Protein AF-A0A940EUQ0-F1 (afdb_monomer_lite)

Foldseek 3Di:
DVVVVVVVVVVVVVVVPPPPVPCPDPPDDDDPDDPVRVVVVVVVQVPDPPPPHDPVVNDDDDDDDPDDPVVVVLVVLLLVQQPCNPPFLVVDPPSDDDDPDDRVSVVVVVVVD

Radius of gyration: 43.92 Å; chains: 1; bounding box: 106×52×73 Å

Sequence (113 aa):
MKKNLLALAALGLVAAAAQAETYDGVHQFVSSKSAEAVRAEAVATASAPDQNVVAGSRGPLPFKATADSAKVRAEAVAAAYAPDQNVTPGSRYNSKVVSTFQNPALNAAVAAK

Structure (mmCIF, N/CA/C/O backbone):
data_AF-A0A940EUQ0-F1
#
_entry.id   AF-A0A940EUQ0-F1
#
loop_
_atom_site.group_PDB
_atom_site.id
_atom_site.type_symbol
_atom_site.label_atom_id
_atom_site.label_alt_id
_atom_site.label_comp_id
_atom_site.label_asym_id
_atom_site.label_entity_id
_atom_site.label_seq_id
_atom_site.pdbx_PDB_ins_code
_atom_site.Cartn_x
_atom_site.Cartn_y
_atom_site.Cartn_z
_atom_site.occupancy
_atom_site.B_iso_or_equiv
_atom_site.auth_seq_id
_atom_site.auth_comp_id
_atom_site.auth_asym_id
_atom_site.auth_atom_id
_atom_site.pdbx_PDB_model_num
ATOM 1 N N . MET A 1 1 ? 86.692 29.690 -36.557 1.00 59.47 1 MET A N 1
ATOM 2 C CA . MET A 1 1 ? 85.417 29.997 -37.253 1.00 59.47 1 MET A CA 1
ATOM 3 C C . MET A 1 1 ? 84.767 28.801 -37.960 1.00 59.47 1 MET A C 1
ATOM 5 O O . MET A 1 1 ? 83.565 28.651 -37.821 1.00 59.47 1 MET A O 1
ATOM 9 N N . LYS A 1 2 ? 85.500 27.909 -38.651 1.00 58.16 2 LYS A N 1
ATOM 10 C CA . LYS A 1 2 ? 84.903 26.785 -39.418 1.00 58.16 2 LYS A CA 1
ATOM 11 C C . LYS A 1 2 ? 84.172 25.707 -38.582 1.00 58.16 2 LYS A C 1
ATOM 13 O O . LYS A 1 2 ? 83.170 25.173 -39.037 1.00 58.16 2 LYS A O 1
ATOM 18 N N . LYS A 1 3 ? 84.620 25.425 -37.348 1.00 60.28 3 LYS A N 1
ATOM 19 C CA . LYS A 1 3 ? 83.979 24.438 -36.445 1.00 60.28 3 LYS A CA 1
ATOM 20 C C . LYS A 1 3 ? 82.586 24.874 -35.960 1.00 60.28 3 LYS A C 1
ATOM 22 O O . LYS A 1 3 ? 81.699 24.041 -35.830 1.00 60.28 3 LYS A O 1
ATOM 27 N N . ASN A 1 4 ? 82.380 26.179 -35.773 1.00 61.84 4 ASN A N 1
ATOM 28 C CA . ASN A 1 4 ? 81.107 26.736 -35.301 1.00 61.84 4 ASN A CA 1
ATOM 29 C C . ASN A 1 4 ? 80.042 26.721 -36.409 1.00 61.84 4 ASN A C 1
ATOM 31 O O . ASN A 1 4 ? 78.866 26.548 -36.124 1.00 61.84 4 ASN A O 1
ATOM 35 N N . LEU A 1 5 ? 80.468 26.839 -37.672 1.00 62.41 5 LEU A N 1
ATOM 36 C CA . LEU A 1 5 ? 79.608 26.708 -38.852 1.00 62.41 5 LEU A CA 1
ATOM 37 C C . LEU A 1 5 ? 79.114 25.270 -39.054 1.00 62.41 5 LEU A C 1
ATOM 39 O O . LEU A 1 5 ? 77.948 25.068 -39.366 1.00 62.41 5 LEU A O 1
ATOM 43 N N . LEU A 1 6 ? 79.977 24.277 -38.821 1.00 64.88 6 LEU A N 1
ATOM 44 C CA . LEU A 1 6 ? 79.595 22.861 -38.862 1.00 64.88 6 LEU A CA 1
ATOM 45 C C . LEU A 1 6 ? 78.637 22.487 -37.726 1.00 64.88 6 LEU A C 1
ATOM 47 O O . LEU A 1 6 ? 77.665 21.781 -37.967 1.00 64.88 6 LEU A O 1
ATOM 51 N N . ALA A 1 7 ? 78.872 22.996 -36.514 1.00 63.09 7 ALA A N 1
ATOM 52 C CA . ALA A 1 7 ? 77.959 22.793 -35.390 1.00 63.09 7 ALA A CA 1
ATOM 53 C C . ALA A 1 7 ? 76.585 23.438 -35.642 1.00 63.09 7 ALA A C 1
ATOM 55 O O . ALA A 1 7 ? 75.562 22.827 -35.354 1.00 63.09 7 ALA A O 1
ATOM 56 N N . LEU A 1 8 ? 76.557 24.635 -36.239 1.00 61.62 8 LEU A N 1
ATOM 57 C CA . LEU A 1 8 ? 75.320 25.329 -36.600 1.00 61.62 8 LEU A CA 1
ATOM 58 C C . LEU A 1 8 ? 74.568 24.621 -37.742 1.00 61.62 8 LEU A C 1
ATOM 60 O O . LEU A 1 8 ? 73.347 24.512 -37.694 1.00 61.62 8 LEU A O 1
ATOM 64 N N . ALA A 1 9 ? 75.290 24.083 -38.730 1.00 61.25 9 ALA A N 1
ATOM 65 C CA . ALA A 1 9 ? 74.711 23.289 -39.814 1.00 61.25 9 ALA A CA 1
ATOM 66 C C . ALA A 1 9 ? 74.158 21.939 -39.320 1.00 61.25 9 ALA A C 1
ATOM 68 O O . ALA A 1 9 ? 73.089 21.517 -39.756 1.00 61.25 9 ALA A O 1
ATOM 69 N N . ALA A 1 10 ? 74.841 21.287 -38.375 1.00 60.28 10 ALA A N 1
ATOM 70 C CA . ALA A 1 10 ? 74.364 20.057 -37.747 1.00 60.28 10 ALA A CA 1
ATOM 71 C C . ALA A 1 10 ? 73.128 20.298 -36.861 1.00 60.28 10 ALA A C 1
ATOM 73 O O . ALA A 1 10 ? 72.192 19.504 -36.903 1.00 60.28 10 ALA A O 1
ATOM 74 N N . LEU A 1 11 ? 73.076 21.413 -36.119 1.00 59.72 11 LEU A N 1
ATOM 75 C CA . LEU A 1 11 ? 71.883 21.801 -35.352 1.00 59.72 11 LEU A CA 1
ATOM 76 C C . LEU A 1 11 ? 70.693 22.135 -36.269 1.00 59.72 11 LEU A C 1
ATOM 78 O O . LEU A 1 11 ? 69.559 21.775 -35.961 1.00 59.72 11 LEU A O 1
ATOM 82 N N . GLY A 1 12 ? 70.951 22.782 -37.411 1.00 59.72 12 GLY A N 1
ATOM 83 C CA . GLY A 1 12 ? 69.927 23.113 -38.406 1.00 59.72 12 GLY A CA 1
ATOM 84 C C . GLY A 1 12 ? 69.304 21.887 -39.080 1.00 59.72 12 GLY A C 1
ATOM 85 O O . GLY A 1 12 ? 68.105 21.883 -39.341 1.00 59.72 12 GLY A O 1
ATOM 86 N N . LEU A 1 13 ? 70.082 20.820 -39.300 1.00 59.72 13 LEU A N 1
ATOM 87 C CA . LEU A 1 13 ? 69.581 19.561 -39.871 1.00 59.72 13 LEU A CA 1
ATOM 88 C C . LEU A 1 13 ? 68.668 18.785 -38.909 1.00 59.72 13 LEU A C 1
ATOM 90 O O . LEU A 1 13 ? 67.746 18.117 -39.366 1.00 59.72 13 LEU A O 1
ATOM 94 N N . VAL A 1 14 ? 68.871 18.903 -37.592 1.00 57.41 14 VAL A N 1
ATOM 95 C CA . VAL A 1 14 ? 67.999 18.269 -36.582 1.00 57.41 14 VAL A CA 1
ATOM 96 C C . VAL A 1 14 ? 66.703 19.066 -36.376 1.00 57.41 14 VAL A C 1
ATOM 98 O O . VAL A 1 14 ? 65.653 18.478 -36.137 1.00 57.41 14 VAL A O 1
ATOM 101 N N . ALA A 1 15 ? 66.739 20.391 -36.546 1.00 54.31 15 ALA A N 1
ATOM 102 C CA . ALA A 1 15 ? 65.555 21.252 -36.459 1.00 54.31 15 ALA A CA 1
ATOM 103 C C . ALA A 1 15 ? 64.626 21.169 -37.690 1.00 54.31 15 ALA A C 1
ATOM 105 O O . ALA A 1 15 ? 63.481 21.609 -37.623 1.00 54.31 15 ALA A O 1
ATOM 106 N N . ALA A 1 16 ? 65.093 20.590 -38.803 1.00 51.66 16 ALA A N 1
ATOM 107 C CA . ALA A 1 16 ? 64.294 20.363 -40.010 1.00 51.66 16 ALA A CA 1
ATOM 108 C C . ALA A 1 16 ? 63.378 19.127 -39.925 1.00 51.66 16 ALA A C 1
ATOM 110 O O . ALA A 1 16 ? 62.549 18.923 -40.810 1.00 51.66 16 ALA A O 1
ATOM 111 N N . ALA A 1 17 ? 63.449 18.345 -38.842 1.00 52.25 17 ALA A N 1
ATOM 112 C CA . ALA A 1 17 ? 62.372 17.439 -38.449 1.00 52.25 17 ALA A CA 1
ATOM 113 C C . ALA A 1 17 ? 61.243 18.252 -37.795 1.00 52.25 17 ALA A C 1
ATOM 115 O O . ALA A 1 17 ? 60.866 18.017 -36.647 1.00 52.25 17 ALA A O 1
ATOM 116 N N . ALA A 1 18 ? 60.735 19.247 -38.528 1.00 56.03 18 ALA A N 1
ATOM 117 C CA . ALA A 1 18 ? 59.460 19.868 -38.235 1.00 56.03 18 ALA A CA 1
ATOM 118 C C . ALA A 1 18 ? 58.447 18.726 -38.171 1.00 56.03 18 ALA A C 1
ATOM 120 O O . ALA A 1 18 ? 58.136 18.098 -39.183 1.00 56.03 18 ALA A O 1
ATOM 121 N N . GLN A 1 19 ? 58.031 18.390 -36.953 1.00 56.84 19 GLN A N 1
ATOM 122 C CA . GLN A 1 19 ? 56.959 17.449 -36.695 1.00 56.84 19 GLN A CA 1
ATOM 123 C C . GLN A 1 19 ? 55.719 18.058 -37.350 1.00 56.84 19 GLN A C 1
ATOM 125 O O . GLN A 1 19 ? 55.069 18.931 -36.783 1.00 56.84 19 GLN A O 1
ATOM 130 N N . ALA A 1 20 ? 55.440 17.671 -38.593 1.00 59.41 20 ALA A N 1
ATOM 131 C CA . ALA A 1 20 ? 54.113 17.829 -39.139 1.00 59.41 20 ALA A CA 1
ATOM 132 C C . ALA A 1 20 ? 53.239 16.932 -38.267 1.00 59.41 20 ALA A C 1
ATOM 134 O O . ALA A 1 20 ? 53.285 15.708 -38.402 1.00 59.41 20 ALA A O 1
ATOM 135 N N . GLU A 1 21 ? 52.524 17.524 -37.309 1.00 64.50 21 GLU A N 1
ATOM 136 C CA . GLU A 1 21 ? 51.436 16.826 -36.643 1.00 64.50 21 GLU A CA 1
ATOM 137 C C . GLU A 1 21 ? 50.541 16.308 -37.766 1.00 64.50 21 GLU A C 1
ATOM 139 O O . GLU A 1 21 ? 49.952 17.082 -38.524 1.00 64.50 21 GLU A O 1
ATOM 144 N N . THR A 1 22 ? 50.566 14.992 -37.974 1.00 71.56 22 THR A N 1
ATOM 145 C CA . THR A 1 22 ? 49.753 14.372 -39.009 1.00 71.56 22 THR A CA 1
ATOM 146 C C . THR A 1 22 ? 48.321 14.577 -38.563 1.00 71.56 22 THR A C 1
ATOM 148 O O . THR A 1 22 ? 47.878 13.990 -37.579 1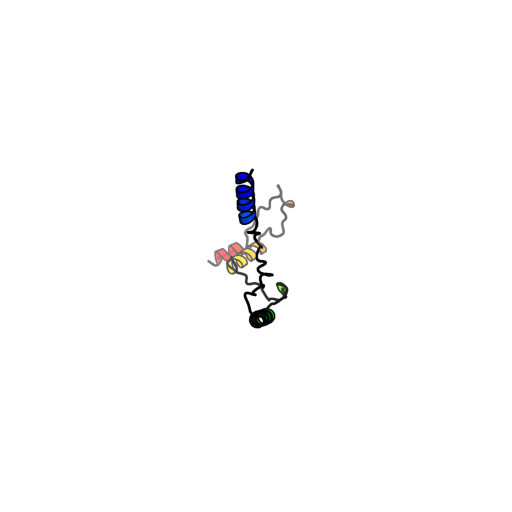.00 71.56 22 THR A O 1
ATOM 151 N N . TYR A 1 23 ? 47.620 15.485 -39.235 1.00 74.44 23 TYR A N 1
ATOM 152 C CA . TYR A 1 23 ? 46.204 15.675 -39.008 1.00 74.44 23 TYR A CA 1
ATOM 153 C C . TYR A 1 23 ? 45.495 14.408 -39.490 1.00 74.44 23 TYR A C 1
ATOM 155 O O . TYR A 1 23 ? 45.288 14.231 -40.688 1.00 74.44 23 TYR A O 1
ATOM 163 N N . ASP A 1 24 ? 45.129 13.536 -38.550 1.00 75.56 24 ASP A N 1
ATOM 164 C CA . ASP A 1 24 ? 44.441 12.252 -38.784 1.00 75.56 24 ASP A CA 1
ATOM 165 C C . ASP A 1 24 ? 42.993 12.419 -39.297 1.00 75.56 24 ASP A C 1
ATOM 167 O O . ASP A 1 24 ? 42.208 11.472 -39.374 1.00 75.56 24 ASP A O 1
ATOM 171 N N . GLY A 1 25 ? 42.615 13.647 -39.660 1.00 80.38 25 GLY A N 1
ATOM 172 C CA . GLY A 1 25 ? 41.247 14.004 -39.977 1.00 80.38 25 GLY A CA 1
ATOM 173 C C . GLY A 1 25 ? 40.371 14.104 -38.731 1.00 80.38 25 GLY A C 1
ATOM 174 O O . GLY A 1 25 ? 40.799 13.958 -37.588 1.00 80.38 25 GLY A O 1
ATOM 175 N N . VAL A 1 26 ? 39.089 14.368 -38.965 1.00 81.38 26 VAL A N 1
ATOM 176 C CA . VAL A 1 26 ? 38.064 14.212 -37.934 1.00 81.38 26 VAL A CA 1
ATOM 177 C C . VAL A 1 26 ? 37.785 12.720 -37.787 1.00 81.38 26 VAL A C 1
ATOM 179 O O . VAL A 1 26 ? 37.395 12.073 -38.763 1.00 81.38 26 VAL A O 1
ATOM 182 N N . HIS A 1 27 ? 37.953 12.177 -36.578 1.00 76.88 27 HIS A N 1
ATOM 183 C CA . HIS A 1 27 ? 37.536 10.811 -36.272 1.00 76.88 27 HIS A CA 1
ATOM 184 C C . HIS A 1 27 ? 36.063 10.629 -36.654 1.00 76.88 27 HIS A C 1
ATOM 186 O O . HIS A 1 27 ? 35.179 11.307 -36.127 1.00 76.88 27 HIS A O 1
ATOM 192 N N . GLN A 1 28 ? 35.806 9.729 -37.603 1.00 77.25 28 GLN A N 1
ATOM 193 C CA . GLN A 1 28 ? 34.449 9.424 -38.035 1.00 77.25 28 GLN A CA 1
ATOM 194 C C . GLN A 1 28 ? 33.691 8.803 -36.865 1.00 77.25 28 GLN A C 1
ATOM 196 O O . GLN A 1 28 ? 34.147 7.831 -36.259 1.00 77.25 28 GLN A O 1
ATOM 201 N N . PHE A 1 29 ? 32.527 9.364 -36.542 1.00 73.94 29 PHE A N 1
ATOM 202 C CA . PHE A 1 29 ? 31.653 8.779 -35.539 1.00 73.94 29 PHE A CA 1
ATOM 203 C C . PHE A 1 29 ? 31.086 7.470 -36.093 1.00 73.94 29 PHE A C 1
ATOM 205 O O . PHE A 1 29 ? 30.194 7.471 -36.941 1.00 73.94 29 PHE A O 1
ATOM 212 N N . VAL A 1 30 ? 31.617 6.340 -35.630 1.00 78.50 30 VAL A N 1
ATOM 213 C CA . VAL A 1 30 ? 31.043 5.030 -35.931 1.00 78.50 30 VAL A CA 1
ATOM 214 C C . VAL A 1 30 ? 29.906 4.802 -34.944 1.00 78.50 30 VAL A C 1
ATOM 216 O O . VAL A 1 30 ? 30.133 4.583 -33.754 1.00 78.50 30 VAL A O 1
ATOM 219 N N . SER A 1 31 ? 28.667 4.884 -35.430 1.00 80.19 31 SER A N 1
ATOM 220 C CA . SER A 1 31 ? 27.506 4.490 -34.634 1.00 80.19 31 SER A CA 1
ATOM 221 C C . SER A 1 31 ? 27.617 3.011 -34.267 1.00 80.19 31 SER A C 1
ATOM 223 O O . SER A 1 31 ? 27.885 2.170 -35.124 1.00 80.19 31 SER A O 1
ATOM 225 N N . SER A 1 32 ? 27.364 2.678 -33.001 1.00 85.94 32 SER A N 1
ATOM 226 C CA . SER A 1 32 ? 27.353 1.291 -32.521 1.00 85.94 32 SER A CA 1
ATOM 227 C C . SER A 1 32 ? 26.193 0.460 -33.085 1.00 85.94 32 SER A C 1
ATOM 229 O O . SER A 1 32 ? 26.221 -0.766 -33.000 1.00 85.94 32 SER A O 1
ATOM 231 N N . LYS A 1 33 ? 25.176 1.112 -33.667 1.00 89.19 33 LYS A N 1
ATOM 232 C CA . LYS A 1 33 ? 24.009 0.481 -34.300 1.00 89.19 33 LYS A CA 1
ATOM 233 C C . LYS A 1 33 ? 23.779 1.040 -35.705 1.00 89.19 33 LYS A C 1
ATOM 235 O O . LYS A 1 33 ? 23.980 2.234 -35.938 1.00 89.19 33 LYS A O 1
ATOM 240 N N . SER A 1 34 ? 23.304 0.193 -36.622 1.00 90.56 34 SER A N 1
ATOM 241 C CA . SER A 1 34 ? 22.825 0.649 -37.932 1.00 90.56 34 SER A CA 1
ATOM 242 C C . SER A 1 34 ? 21.510 1.424 -37.799 1.00 90.56 34 SER A C 1
ATOM 244 O O . SER A 1 34 ? 20.784 1.281 -36.808 1.00 90.56 34 SER A O 1
ATOM 246 N N . ALA A 1 35 ? 21.178 2.234 -38.805 1.00 90.94 35 ALA A N 1
ATOM 247 C CA . ALA A 1 35 ? 19.926 2.990 -38.825 1.00 90.94 35 ALA A CA 1
ATOM 248 C C . ALA A 1 35 ? 18.697 2.064 -38.773 1.00 90.94 35 ALA A C 1
ATOM 250 O O . ALA A 1 35 ? 17.703 2.373 -38.115 1.00 90.94 35 ALA A O 1
ATOM 251 N N . GLU A 1 36 ? 18.779 0.897 -39.411 1.00 94.25 36 GLU A N 1
ATOM 252 C CA . GLU A 1 36 ? 17.731 -0.123 -39.425 1.00 94.25 36 GLU A CA 1
ATOM 253 C C . GLU A 1 36 ? 17.532 -0.731 -38.038 1.00 94.25 36 GLU A C 1
ATOM 255 O O . GLU A 1 36 ? 16.393 -0.907 -37.609 1.00 94.25 36 GLU A O 1
ATOM 260 N N . ALA A 1 37 ? 18.622 -1.002 -37.313 1.00 93.50 37 ALA A N 1
ATOM 261 C CA . ALA A 1 37 ? 18.557 -1.524 -35.952 1.00 93.50 37 ALA A CA 1
ATOM 262 C C . ALA A 1 37 ? 17.895 -0.516 -34.999 1.00 93.50 37 ALA A C 1
ATOM 264 O O . ALA A 1 37 ? 17.016 -0.887 -34.223 1.00 93.50 37 ALA A O 1
ATOM 265 N N . VAL A 1 38 ? 18.254 0.768 -35.111 1.00 94.56 38 VAL A N 1
ATOM 266 C CA . VAL A 1 38 ? 17.614 1.849 -34.342 1.00 94.56 38 VAL A CA 1
ATOM 267 C C . VAL A 1 38 ? 16.131 1.969 -34.698 1.00 94.56 38 VAL A C 1
ATOM 269 O O . VAL A 1 38 ? 15.288 2.098 -33.813 1.00 94.56 38 VAL A O 1
ATOM 272 N N . ARG A 1 39 ? 15.780 1.880 -35.987 1.00 95.12 39 ARG A N 1
ATOM 273 C CA . ARG A 1 39 ? 14.385 1.939 -36.440 1.00 95.12 39 ARG A CA 1
ATOM 274 C C . ARG A 1 39 ? 13.565 0.761 -35.912 1.00 95.12 39 ARG A C 1
ATOM 276 O O . ARG A 1 39 ? 12.440 0.970 -35.469 1.00 95.12 39 ARG A O 1
ATOM 283 N N . ALA A 1 40 ? 14.113 -0.451 -35.944 1.00 95.06 40 ALA A N 1
ATOM 284 C CA . ALA A 1 40 ? 13.446 -1.640 -35.422 1.00 95.06 40 ALA A CA 1
ATOM 285 C C . ALA A 1 40 ? 13.178 -1.522 -33.912 1.00 95.06 40 ALA A C 1
ATOM 287 O O . ALA A 1 40 ? 12.066 -1.791 -33.462 1.00 95.06 40 ALA A O 1
ATOM 288 N N . GLU A 1 41 ? 14.159 -1.049 -33.142 1.00 93.00 41 GLU A N 1
ATOM 289 C CA . GLU A 1 41 ? 14.023 -0.807 -31.701 1.00 93.00 41 GLU A CA 1
ATOM 290 C C . GLU A 1 41 ? 12.999 0.292 -31.389 1.00 93.00 41 GLU A C 1
ATOM 292 O O . GLU A 1 41 ? 12.183 0.140 -30.477 1.00 93.00 41 GLU A O 1
ATOM 297 N N . ALA A 1 42 ? 12.987 1.369 -32.177 1.00 93.12 42 ALA A N 1
ATOM 298 C CA . ALA A 1 42 ? 12.010 2.443 -32.040 1.00 93.12 42 ALA A CA 1
ATOM 299 C C . ALA A 1 42 ? 10.580 1.951 -32.305 1.00 93.12 42 ALA A C 1
ATOM 301 O O . ALA A 1 42 ? 9.676 2.264 -31.535 1.00 93.12 42 ALA A O 1
ATOM 302 N N . VAL A 1 43 ? 10.372 1.146 -33.353 1.00 94.50 43 VAL A N 1
ATOM 303 C CA . VAL A 1 43 ? 9.061 0.545 -33.654 1.00 94.50 43 VAL A CA 1
ATOM 304 C C . VAL A 1 43 ? 8.630 -0.400 -32.536 1.00 94.50 43 VAL A C 1
ATOM 306 O O . VAL A 1 43 ? 7.501 -0.294 -32.063 1.00 94.50 43 VAL A O 1
ATOM 309 N N . ALA A 1 44 ? 9.524 -1.278 -32.074 1.00 93.19 44 ALA A N 1
ATOM 310 C CA . ALA A 1 44 ? 9.231 -2.201 -30.981 1.00 93.19 44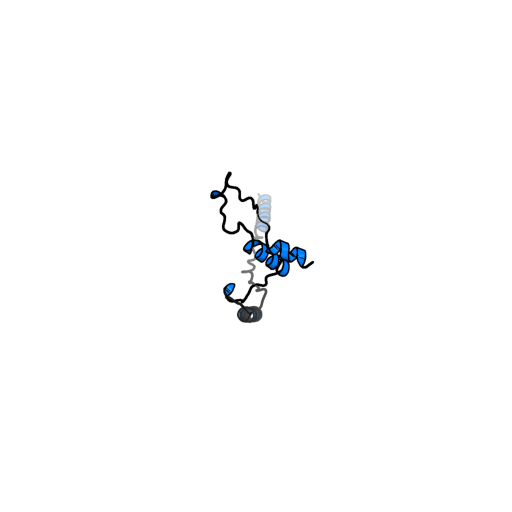 ALA A CA 1
ATOM 311 C C . ALA A 1 44 ? 8.828 -1.445 -29.706 1.00 93.19 44 ALA A C 1
ATOM 313 O O . ALA A 1 44 ? 7.795 -1.747 -29.108 1.00 93.19 44 ALA A O 1
ATOM 314 N N . THR A 1 45 ? 9.589 -0.410 -29.346 1.00 90.00 45 THR A N 1
ATOM 315 C CA . THR A 1 45 ? 9.309 0.434 -28.178 1.00 90.00 45 THR A CA 1
ATOM 316 C C . THR A 1 45 ? 7.989 1.178 -28.334 1.00 90.00 45 THR A C 1
ATOM 318 O O . THR A 1 45 ? 7.185 1.163 -27.413 1.00 90.00 45 THR A O 1
ATOM 321 N N . ALA A 1 46 ? 7.717 1.775 -29.498 1.00 89.50 46 ALA A N 1
ATOM 322 C CA . ALA A 1 46 ? 6.465 2.487 -29.758 1.00 89.50 46 ALA A CA 1
ATOM 323 C C . ALA A 1 46 ? 5.236 1.561 -29.752 1.00 89.50 46 ALA A C 1
ATOM 325 O O . ALA A 1 46 ? 4.146 1.993 -29.392 1.00 89.50 46 ALA A O 1
ATOM 326 N N . SER A 1 47 ? 5.410 0.293 -30.136 1.00 90.44 47 SER A N 1
ATOM 327 C CA . SER A 1 47 ? 4.355 -0.727 -30.108 1.00 90.44 47 SER A CA 1
ATOM 328 C C . SER A 1 47 ? 4.155 -1.387 -28.742 1.00 90.44 47 SER A C 1
ATOM 330 O O . SER A 1 47 ? 3.249 -2.206 -28.587 1.00 90.44 47 SER A O 1
ATOM 332 N N . ALA A 1 48 ? 5.002 -1.077 -27.756 1.00 90.19 48 ALA A N 1
ATOM 333 C CA . ALA A 1 48 ? 4.913 -1.709 -26.452 1.00 90.19 48 ALA A CA 1
ATOM 334 C C . ALA A 1 48 ? 3.616 -1.296 -25.719 1.00 90.19 48 ALA A C 1
ATOM 336 O O . ALA A 1 48 ? 3.162 -0.155 -25.847 1.00 90.19 48 ALA A O 1
ATOM 337 N N . PRO A 1 49 ? 3.014 -2.199 -24.925 1.00 86.69 49 PRO A N 1
ATOM 338 C CA . PRO A 1 49 ? 1.866 -1.865 -24.089 1.00 86.69 49 PRO A CA 1
ATOM 339 C C . PRO A 1 49 ? 2.181 -0.743 -23.095 1.00 86.69 49 PRO A C 1
ATOM 341 O O . PRO A 1 49 ? 3.315 -0.612 -22.632 1.00 86.69 49 PRO A O 1
ATOM 344 N N . ASP A 1 50 ? 1.160 0.036 -22.737 1.00 83.94 50 ASP A N 1
ATOM 345 C CA . ASP A 1 50 ? 1.236 1.107 -21.736 1.00 83.94 50 ASP A CA 1
ATOM 346 C C . ASP A 1 50 ? 2.317 2.177 -21.996 1.00 83.94 50 ASP A C 1
ATOM 348 O O . ASP A 1 50 ? 2.806 2.831 -21.068 1.00 83.94 50 ASP A O 1
ATOM 352 N N . GLN A 1 51 ? 2.696 2.389 -23.255 1.00 86.06 51 GLN A N 1
ATOM 353 C CA . GLN A 1 51 ? 3.591 3.482 -23.626 1.00 86.06 51 GLN A CA 1
ATOM 354 C C . GLN A 1 51 ? 2.879 4.828 -23.479 1.00 86.06 51 GLN A C 1
ATOM 356 O O . GLN A 1 51 ? 1.801 5.040 -24.031 1.00 86.06 51 GLN A O 1
ATOM 361 N N . ASN A 1 52 ? 3.502 5.756 -22.749 1.00 84.00 52 ASN A N 1
ATOM 362 C CA . ASN A 1 52 ? 3.021 7.129 -22.541 1.0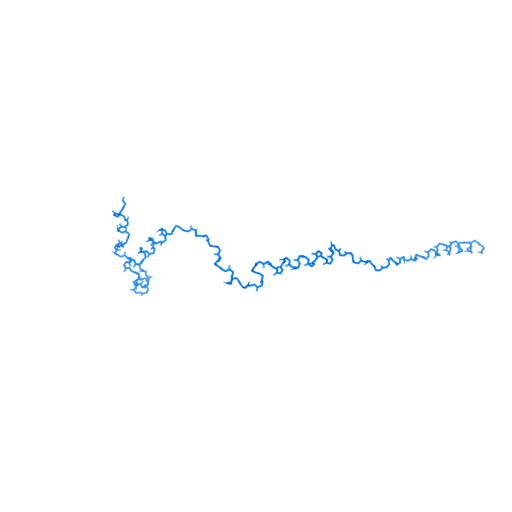0 84.00 52 ASN A CA 1
ATOM 363 C C . ASN A 1 52 ? 1.645 7.258 -21.858 1.00 84.00 52 ASN A C 1
ATOM 365 O O . ASN A 1 52 ? 0.974 8.278 -22.014 1.00 84.00 52 ASN A O 1
ATOM 369 N N . VAL A 1 53 ? 1.218 6.260 -21.078 1.00 85.88 53 VAL A N 1
ATOM 370 C CA . VAL A 1 53 ? -0.021 6.343 -20.288 1.00 85.88 53 VAL A CA 1
ATOM 371 C C . VAL A 1 53 ? 0.273 6.621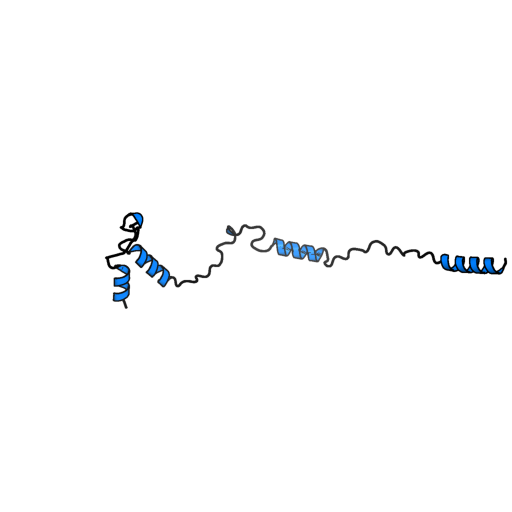 -18.813 1.00 85.88 53 VAL A C 1
ATOM 373 O O . VAL A 1 53 ? 1.257 6.143 -18.245 1.00 85.88 53 VAL A O 1
ATOM 376 N N . VAL A 1 54 ? -0.599 7.399 -18.166 1.00 85.81 54 VAL A N 1
ATOM 377 C CA . VAL A 1 54 ? -0.517 7.647 -16.720 1.00 85.81 54 VAL A CA 1
ATOM 378 C C . VAL A 1 54 ? -0.799 6.364 -15.938 1.00 85.81 54 VAL A C 1
ATOM 380 O O . VAL A 1 54 ? -1.556 5.509 -16.392 1.00 85.81 54 VAL A O 1
ATOM 383 N N . ALA A 1 55 ? -0.227 6.237 -14.737 1.00 80.75 55 ALA A N 1
ATOM 384 C CA . ALA A 1 55 ? -0.341 5.021 -13.926 1.00 80.75 55 ALA A CA 1
ATOM 385 C C . ALA A 1 55 ? -1.797 4.558 -13.707 1.00 80.75 55 ALA A C 1
ATOM 387 O O . ALA A 1 55 ? -2.061 3.362 -13.732 1.00 80.75 55 ALA A O 1
ATOM 388 N N . GLY A 1 56 ? -2.746 5.492 -13.566 1.00 81.81 56 GLY A N 1
ATOM 389 C CA . GLY A 1 56 ? -4.170 5.175 -13.397 1.00 81.81 56 GLY A CA 1
ATOM 390 C C . GLY A 1 56 ? -4.846 4.542 -14.621 1.00 81.81 56 GLY A C 1
ATOM 391 O O . GLY A 1 56 ? -5.862 3.873 -14.470 1.00 81.81 56 GLY A O 1
ATOM 392 N N . SER A 1 57 ? -4.281 4.701 -15.820 1.00 85.75 57 SER A N 1
ATOM 393 C CA . SER A 1 57 ? -4.820 4.127 -17.062 1.00 85.75 57 SER A CA 1
ATOM 394 C C . SER A 1 57 ? -4.354 2.690 -17.317 1.00 85.75 57 SER A C 1
ATOM 396 O O . SER A 1 57 ? -4.852 2.047 -18.234 1.00 85.75 57 SER A O 1
ATOM 398 N N . ARG A 1 58 ? -3.416 2.179 -16.508 1.00 85.50 58 ARG A N 1
ATOM 399 C CA . ARG A 1 58 ? -2.768 0.860 -16.665 1.00 85.50 58 ARG A CA 1
ATOM 400 C C . ARG A 1 58 ? -3.500 -0.271 -15.937 1.00 85.50 58 ARG A C 1
ATOM 402 O O . ARG A 1 58 ? -2.980 -1.374 -15.800 1.00 85.50 58 ARG A O 1
ATOM 409 N N . GLY A 1 59 ? -4.703 0.011 -15.440 1.00 84.38 59 GLY A N 1
ATOM 410 C CA . GLY A 1 59 ? -5.468 -0.903 -14.601 1.00 84.38 59 GLY A CA 1
ATOM 411 C C . GLY A 1 59 ? -4.998 -0.932 -13.140 1.00 84.38 59 GLY A C 1
ATOM 412 O O . GLY A 1 59 ? -4.138 -0.147 -12.731 1.00 84.38 59 GLY A O 1
ATOM 413 N N . PRO A 1 60 ? -5.602 -1.802 -12.314 1.00 85.44 60 PRO A N 1
ATOM 414 C CA . PRO A 1 60 ? -5.284 -1.895 -10.896 1.00 85.44 60 PRO A CA 1
ATOM 415 C C . PRO A 1 60 ? -3.832 -2.319 -10.685 1.00 85.44 60 PRO A C 1
ATOM 417 O O . PRO A 1 60 ? -3.378 -3.319 -11.241 1.00 85.44 60 PRO A O 1
ATOM 420 N N . LEU A 1 61 ? -3.116 -1.588 -9.831 1.00 86.25 61 LEU A N 1
ATOM 421 C CA . LEU A 1 61 ? -1.783 -2.004 -9.416 1.00 86.25 61 LEU A CA 1
ATOM 422 C C . LEU A 1 61 ? -1.870 -3.310 -8.614 1.00 86.25 61 LEU A C 1
ATOM 424 O O . LEU A 1 61 ? -2.788 -3.469 -7.800 1.00 86.25 61 LEU A O 1
ATOM 428 N N . PRO A 1 62 ? -0.912 -4.236 -8.795 1.00 87.19 62 PRO A N 1
ATOM 429 C CA . PRO A 1 62 ? -0.853 -5.427 -7.971 1.00 87.19 62 PRO A CA 1
ATOM 430 C C . PRO A 1 62 ? -0.631 -5.010 -6.518 1.00 87.19 62 PRO A C 1
ATOM 432 O O . PRO A 1 62 ? 0.344 -4.339 -6.179 1.00 87.19 62 PRO A O 1
ATOM 435 N N . PHE A 1 63 ? -1.545 -5.428 -5.652 1.00 89.62 63 PHE A N 1
ATOM 436 C CA . PHE A 1 63 ? -1.439 -5.251 -4.214 1.00 89.62 63 PHE A CA 1
ATOM 437 C C . PHE A 1 63 ? -1.383 -6.630 -3.564 1.00 89.62 63 PHE A C 1
ATOM 439 O O . PHE A 1 63 ? -2.131 -7.540 -3.926 1.00 89.62 63 PHE A O 1
ATOM 446 N N . LYS A 1 64 ? -0.489 -6.783 -2.588 1.00 92.75 64 LYS A N 1
ATOM 447 C CA . LYS A 1 64 ? -0.419 -7.979 -1.755 1.00 92.75 64 LYS A CA 1
ATOM 448 C C . LYS A 1 64 ? -0.933 -7.631 -0.367 1.00 92.75 64 LYS A C 1
ATOM 450 O O . LYS A 1 64 ? -0.290 -6.868 0.351 1.00 92.75 64 LYS A O 1
ATOM 455 N N . ALA A 1 65 ? -2.072 -8.204 0.009 1.00 92.25 65 ALA A N 1
ATOM 456 C CA . ALA A 1 65 ? -2.565 -8.111 1.376 1.00 92.25 65 ALA A CA 1
ATOM 457 C C . ALA A 1 65 ? -1.535 -8.717 2.339 1.00 92.25 65 ALA A C 1
ATOM 459 O O . ALA A 1 65 ? -1.068 -9.839 2.139 1.00 92.25 65 ALA A O 1
ATOM 460 N N . THR A 1 66 ? -1.173 -7.965 3.376 1.00 94.69 66 THR A N 1
ATOM 461 C CA . THR A 1 66 ? -0.282 -8.427 4.451 1.00 94.69 66 THR A CA 1
ATOM 462 C C . THR A 1 66 ? -1.051 -8.970 5.653 1.00 94.69 66 THR A C 1
ATOM 464 O O . THR A 1 66 ? -0.475 -9.680 6.472 1.00 94.69 66 THR A O 1
ATOM 467 N N . ALA A 1 67 ? -2.345 -8.658 5.751 1.00 93.81 67 ALA A N 1
ATOM 468 C CA . ALA A 1 67 ? -3.229 -9.110 6.814 1.00 93.81 67 ALA A CA 1
ATOM 469 C C . ALA A 1 67 ? -4.239 -10.146 6.302 1.00 93.81 67 ALA A C 1
ATOM 471 O O . ALA A 1 67 ? -4.679 -10.092 5.151 1.00 93.81 67 ALA A O 1
ATOM 472 N N . ASP A 1 68 ? -4.626 -11.066 7.185 1.00 95.06 68 ASP A N 1
ATOM 473 C CA . ASP A 1 68 ? -5.720 -12.010 6.954 1.00 95.06 68 ASP A CA 1
ATOM 474 C C . ASP A 1 68 ? -7.056 -11.249 6.877 1.00 95.06 68 ASP A C 1
ATOM 476 O O . ASP A 1 68 ? -7.4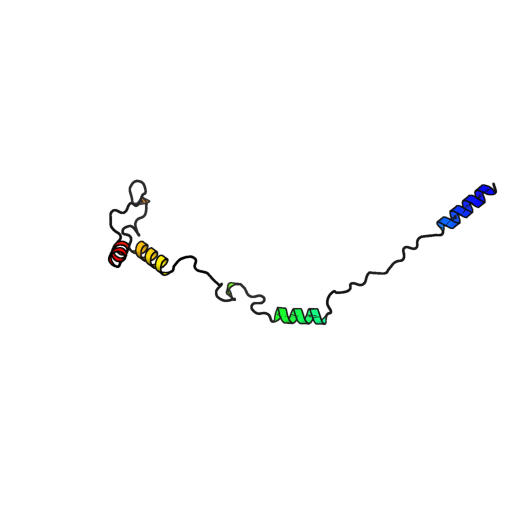20 -10.502 7.789 1.00 95.06 68 ASP A O 1
ATOM 480 N N . SER A 1 69 ? -7.797 -11.434 5.784 1.00 93.88 69 SER A N 1
ATOM 481 C CA . SER A 1 69 ? -9.052 -10.720 5.536 1.00 93.88 69 SER A CA 1
ATOM 482 C C . SER A 1 69 ? -10.172 -11.100 6.507 1.00 93.88 69 SER A C 1
ATOM 484 O O . SER A 1 69 ? -10.995 -10.246 6.848 1.00 93.88 69 SER A O 1
ATOM 486 N N . ALA A 1 70 ? -10.210 -12.345 6.986 1.00 93.88 70 ALA A N 1
ATOM 487 C CA . ALA A 1 70 ? -11.164 -12.793 7.991 1.00 93.88 70 ALA A CA 1
ATOM 488 C C . ALA A 1 70 ? -10.851 -12.157 9.346 1.00 93.88 70 ALA A C 1
ATOM 490 O O . ALA A 1 70 ? -11.766 -11.692 10.027 1.00 93.88 70 ALA A O 1
ATOM 491 N N . LYS A 1 71 ? -9.563 -12.045 9.694 1.00 93.88 71 LYS A N 1
ATOM 492 C CA . LYS A 1 71 ? -9.127 -11.335 10.902 1.00 93.88 71 LYS A CA 1
ATOM 493 C C . LYS A 1 71 ? -9.492 -9.851 10.844 1.00 93.88 71 LYS A C 1
ATOM 495 O O . LYS A 1 71 ? -10.130 -9.358 11.768 1.00 93.88 71 LYS A O 1
ATOM 500 N N . VAL A 1 72 ? -9.172 -9.166 9.744 1.00 95.88 72 VAL A N 1
ATOM 501 C CA . VAL A 1 72 ? -9.522 -7.745 9.552 1.00 95.88 72 VAL A CA 1
ATOM 502 C C . VAL A 1 72 ? -11.032 -7.536 9.651 1.00 95.88 72 VAL A C 1
ATOM 504 O O . VAL A 1 72 ? -11.492 -6.598 10.297 1.00 95.88 72 VAL A O 1
ATOM 507 N N . ARG A 1 73 ? -11.826 -8.433 9.056 1.00 95.25 73 ARG A N 1
ATOM 508 C CA . ARG A 1 73 ? -13.287 -8.378 9.159 1.00 95.25 73 ARG A CA 1
ATOM 509 C C . ARG A 1 73 ? -13.757 -8.544 10.602 1.00 95.25 73 ARG A C 1
ATOM 511 O O . ARG A 1 73 ? -14.612 -7.781 11.038 1.00 95.25 73 ARG A O 1
ATOM 518 N N . ALA A 1 74 ? -13.218 -9.515 11.335 1.00 93.00 74 ALA A N 1
ATOM 519 C CA . ALA A 1 74 ? -13.578 -9.742 12.731 1.00 93.00 74 ALA A CA 1
ATOM 520 C C . ALA A 1 74 ? -13.227 -8.534 13.615 1.00 93.00 74 ALA A C 1
ATOM 522 O O . ALA A 1 74 ? -14.046 -8.117 14.430 1.00 93.00 74 ALA A O 1
ATOM 523 N N . GLU A 1 75 ? -12.057 -7.927 13.412 1.00 93.81 75 GLU A N 1
ATOM 524 C CA . GLU A 1 75 ? -11.632 -6.709 14.113 1.00 93.81 75 GLU A CA 1
ATOM 525 C C . GLU A 1 75 ? -12.533 -5.515 13.785 1.00 93.81 75 GLU A C 1
ATOM 527 O O . GLU A 1 75 ? -12.934 -4.787 14.690 1.00 93.81 75 GLU A O 1
ATOM 532 N N . ALA A 1 76 ? -12.912 -5.339 12.516 1.00 95.69 76 ALA A N 1
ATOM 533 C CA . ALA A 1 76 ? -13.82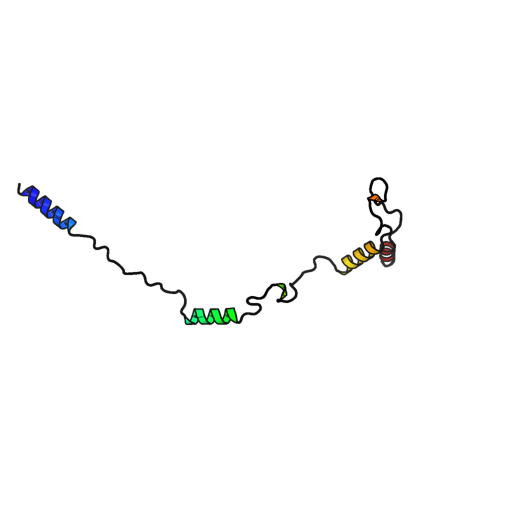3 -4.277 12.096 1.00 95.69 76 ALA A CA 1
ATOM 534 C C . ALA A 1 76 ? -15.221 -4.439 12.710 1.00 95.69 76 ALA A C 1
ATOM 536 O O . ALA A 1 76 ? -15.818 -3.462 13.158 1.00 95.69 76 ALA A O 1
ATOM 537 N N . VAL A 1 77 ? -15.732 -5.673 12.776 1.00 95.31 77 VAL A N 1
ATOM 538 C CA . VAL A 1 77 ? -16.991 -5.976 13.468 1.00 95.31 77 VAL A CA 1
ATOM 539 C C . VAL A 1 77 ? -16.841 -5.696 14.963 1.00 95.31 77 VAL A C 1
ATOM 541 O O . VAL A 1 77 ? -17.657 -4.980 15.531 1.00 95.31 77 VAL A O 1
ATOM 544 N N . ALA A 1 78 ? -15.780 -6.174 15.611 1.00 94.19 78 ALA A N 1
ATOM 545 C CA . ALA A 1 78 ? -15.547 -5.893 17.024 1.00 94.19 78 ALA A CA 1
ATOM 546 C C . ALA A 1 78 ? -15.465 -4.387 17.308 1.00 94.19 78 ALA A C 1
ATOM 548 O O . ALA A 1 78 ? -16.056 -3.925 18.281 1.00 94.19 78 ALA A O 1
ATOM 549 N N . ALA A 1 79 ? -14.796 -3.615 16.449 1.00 93.38 79 ALA A N 1
ATOM 550 C CA . ALA A 1 79 ? -14.794 -2.164 16.536 1.00 93.38 79 ALA A CA 1
ATOM 551 C C . ALA A 1 79 ? -16.227 -1.633 16.433 1.00 93.38 79 ALA A C 1
ATOM 553 O O . ALA A 1 79 ? -16.709 -1.080 17.407 1.00 93.38 79 ALA A O 1
ATOM 554 N N . ALA A 1 80 ? -16.965 -1.906 15.355 1.00 93.94 80 ALA A N 1
ATOM 555 C CA . ALA A 1 80 ? -18.322 -1.384 15.151 1.00 93.94 80 ALA A CA 1
ATOM 556 C C . ALA A 1 80 ? -19.305 -1.678 16.304 1.00 93.94 80 ALA A C 1
ATOM 558 O O . ALA A 1 80 ? -20.193 -0.874 16.576 1.00 93.94 80 ALA A O 1
ATOM 559 N N . TYR A 1 81 ? -19.138 -2.807 16.997 1.00 93.56 81 TYR A N 1
ATOM 560 C CA . TYR A 1 81 ? -19.971 -3.208 18.134 1.00 93.56 81 TYR A CA 1
ATOM 561 C C . TYR A 1 81 ? -19.430 -2.759 19.501 1.00 93.56 81 TYR A C 1
ATOM 563 O O . TYR A 1 81 ? -20.015 -3.106 20.530 1.00 93.56 81 TYR A O 1
ATOM 571 N N . ALA A 1 82 ? -18.323 -2.011 19.563 1.00 93.25 82 ALA A N 1
ATOM 572 C CA . ALA A 1 82 ? -17.792 -1.578 20.848 1.00 93.25 82 ALA A CA 1
ATOM 573 C C . ALA A 1 82 ? -18.761 -0.588 21.535 1.00 93.25 82 ALA A C 1
ATOM 575 O O . ALA A 1 82 ? -19.238 0.355 20.900 1.00 93.25 82 ALA A O 1
ATOM 576 N N . PRO A 1 83 ? -19.014 -0.733 22.845 1.00 92.00 83 PRO A N 1
ATOM 577 C CA . PRO A 1 83 ? -19.977 0.111 23.560 1.00 92.00 83 PRO A CA 1
ATOM 578 C C . PRO A 1 83 ? -19.678 1.615 23.497 1.00 92.00 83 PRO A C 1
ATOM 580 O O . PRO A 1 83 ? -20.590 2.435 23.525 1.00 92.00 83 PRO A O 1
ATOM 583 N N . ASP A 1 84 ? -18.400 1.980 23.388 1.00 91.62 84 ASP A N 1
ATOM 584 C CA . ASP A 1 84 ? -17.944 3.369 23.396 1.00 91.62 84 ASP A CA 1
ATOM 585 C C . ASP A 1 84 ? -17.531 3.893 22.005 1.00 91.62 84 ASP A C 1
ATOM 587 O O . ASP A 1 84 ? -16.824 4.894 21.926 1.00 91.62 84 ASP A O 1
ATOM 591 N N . GLN A 1 85 ? -17.957 3.261 20.897 1.00 92.69 85 GLN A N 1
ATOM 592 C CA . GLN A 1 85 ? -17.577 3.684 19.530 1.00 92.69 85 GLN A CA 1
ATOM 593 C C . GLN A 1 85 ? -17.848 5.163 19.224 1.00 92.69 85 GLN A C 1
ATOM 595 O O . GLN A 1 85 ? -17.092 5.789 18.489 1.00 92.69 85 GLN A O 1
ATOM 600 N N . ASN A 1 86 ? -18.913 5.722 19.799 1.00 92.00 86 ASN A N 1
ATOM 601 C CA . ASN A 1 86 ? -19.333 7.105 19.563 1.00 92.00 86 ASN A CA 1
ATOM 602 C C . ASN A 1 86 ? -18.949 8.048 20.714 1.00 92.00 86 ASN A C 1
ATOM 604 O O . ASN A 1 86 ? -19.454 9.167 20.798 1.00 92.00 86 ASN A O 1
ATOM 608 N N . VAL A 1 87 ? -18.095 7.596 21.635 1.00 91.25 87 VAL A N 1
ATOM 609 C CA . VAL A 1 87 ? -17.668 8.382 22.792 1.00 91.25 87 VAL A CA 1
ATOM 610 C C . VAL A 1 87 ? -16.311 9.000 22.495 1.00 91.25 87 VAL A C 1
ATOM 612 O O . VAL A 1 87 ? -15.333 8.303 22.231 1.00 91.25 87 VAL A O 1
ATOM 615 N N . THR A 1 88 ? -16.229 10.325 22.576 1.00 92.44 88 THR A N 1
ATOM 616 C CA . THR A 1 88 ? -14.956 11.030 22.422 1.00 92.44 88 THR A CA 1
ATOM 617 C C . THR A 1 88 ? -14.235 11.129 23.769 1.00 92.44 88 THR A C 1
ATOM 619 O O . THR A 1 88 ? -14.878 11.225 24.814 1.00 92.44 88 THR A O 1
ATOM 622 N N . PRO A 1 89 ? -12.891 11.144 23.802 1.00 90.62 89 PRO A N 1
ATOM 623 C CA . PRO A 1 89 ? -12.156 11.235 25.062 1.00 90.62 89 PRO A CA 1
ATOM 624 C C . PRO A 1 89 ? -12.548 12.450 25.913 1.00 90.62 89 PRO A C 1
ATOM 626 O O . PRO A 1 89 ? -12.705 12.311 27.122 1.00 90.62 89 PRO A O 1
ATOM 629 N N . GLY A 1 90 ? -12.797 13.607 25.288 1.00 92.12 90 GLY A N 1
ATOM 630 C CA . GLY A 1 90 ? -13.187 14.841 25.981 1.00 92.12 90 GLY A CA 1
ATOM 631 C C . GLY A 1 90 ? -14.540 14.784 26.700 1.00 92.12 90 GLY A C 1
ATOM 632 O O . GLY A 1 90 ? -14.793 15.615 27.565 1.00 92.12 90 GLY A O 1
ATOM 633 N N . SER A 1 91 ? -15.396 13.800 26.401 1.00 89.44 91 SER A N 1
ATOM 634 C CA . SER A 1 91 ? -16.653 13.597 27.127 1.00 89.44 91 SER A CA 1
ATOM 635 C C . SER A 1 91 ? -16.486 12.769 28.408 1.00 89.44 91 SER A C 1
ATOM 637 O O . SER A 1 91 ? -17.479 12.472 29.072 1.00 89.44 91 SER A O 1
ATOM 639 N N . ARG A 1 92 ? -15.260 12.344 28.754 1.00 90.06 92 ARG A N 1
ATOM 640 C CA . ARG A 1 92 ? -14.967 11.554 29.959 1.00 90.06 92 ARG A CA 1
ATOM 641 C C . ARG A 1 92 ? -13.982 12.261 30.886 1.00 90.06 92 ARG A C 1
ATOM 643 O O . ARG A 1 92 ? -13.189 13.104 30.477 1.00 90.06 92 ARG A O 1
ATOM 650 N N . TYR A 1 93 ? -14.018 11.872 32.158 1.00 91.12 93 TYR A N 1
ATOM 651 C CA . TYR A 1 93 ? -13.058 12.331 33.158 1.00 91.12 93 TYR A CA 1
ATOM 652 C C . TYR A 1 93 ? -11.617 11.968 32.755 1.00 91.12 93 TYR A C 1
ATOM 654 O O . TYR A 1 93 ? -11.371 10.885 32.220 1.00 91.12 93 TYR A O 1
ATOM 662 N N . ASN A 1 94 ? -10.668 12.880 32.996 1.00 94.12 94 ASN A N 1
ATOM 663 C CA . ASN A 1 94 ? -9.262 12.768 32.576 1.00 94.12 94 ASN A CA 1
ATOM 664 C C . ASN A 1 94 ? -9.054 12.485 31.077 1.00 94.12 94 ASN A C 1
ATOM 666 O O . ASN A 1 94 ? -8.027 11.923 30.695 1.00 94.12 94 ASN A O 1
ATOM 670 N N . SER A 1 95 ? -10.016 12.848 30.224 1.00 94.50 95 SER A N 1
ATOM 671 C CA . SER A 1 95 ? -9.938 12.646 28.776 1.00 94.50 95 SER A CA 1
ATOM 672 C C . SER A 1 95 ? -9.640 11.195 28.375 1.00 94.50 95 SER A C 1
ATOM 674 O O . SER A 1 95 ? -8.896 10.949 27.426 1.00 94.50 95 SER A O 1
ATOM 676 N N . LYS A 1 96 ? -10.170 10.213 29.116 1.00 91.88 96 LYS A N 1
ATOM 677 C CA . LYS A 1 96 ? -9.897 8.789 28.884 1.00 91.88 96 LYS A CA 1
ATOM 678 C C . LYS A 1 96 ? -11.185 7.989 28.756 1.00 91.88 96 LYS A C 1
ATOM 680 O O . LYS A 1 96 ? -11.990 7.933 29.683 1.00 91.88 96 LYS A O 1
ATOM 685 N N . VAL A 1 97 ? -11.346 7.307 27.623 1.00 89.75 97 VAL A N 1
ATOM 686 C CA . VAL A 1 97 ? -12.430 6.339 27.419 1.00 89.75 97 VAL A CA 1
ATOM 687 C C . VAL A 1 97 ? -12.019 5.002 28.025 1.00 89.75 97 VAL A C 1
ATOM 689 O O . VAL A 1 97 ? -11.118 4.333 27.527 1.00 89.75 97 VAL A O 1
ATOM 692 N N . VAL A 1 98 ? -12.658 4.635 29.134 1.00 88.50 98 VAL A N 1
ATOM 693 C CA . VAL A 1 98 ? -12.543 3.309 29.748 1.00 88.50 98 VAL A CA 1
ATOM 694 C C . VAL A 1 98 ? -13.908 2.656 29.641 1.00 88.50 98 VAL A C 1
ATOM 696 O O . VAL A 1 98 ? -14.871 3.156 30.224 1.00 88.50 98 VAL A O 1
ATOM 699 N N . SER A 1 99 ? -13.988 1.571 28.875 1.00 86.75 99 SER A N 1
ATOM 700 C CA . SER A 1 99 ? -15.242 0.843 28.721 1.00 86.75 99 SER A CA 1
ATOM 701 C C . SER A 1 99 ? -15.565 0.064 29.986 1.00 86.75 99 SER A C 1
ATOM 703 O O . SER A 1 99 ? -14.714 -0.647 30.519 1.00 86.75 99 SER A O 1
ATOM 705 N N . THR A 1 100 ? -16.801 0.184 30.457 1.00 88.62 100 THR A N 1
ATOM 706 C CA . THR A 1 100 ? -17.340 -0.617 31.567 1.00 88.62 100 THR A CA 1
ATOM 707 C C . THR A 1 100 ? -18.283 -1.717 31.083 1.00 88.62 100 THR A C 1
ATOM 709 O O . THR A 1 100 ? -18.800 -2.478 31.895 1.00 88.62 100 THR A O 1
ATOM 712 N N . PHE A 1 101 ? -18.530 -1.797 29.774 1.00 89.31 101 PHE A N 1
ATOM 713 C CA . PHE A 1 101 ? -19.457 -2.742 29.163 1.00 89.31 101 PHE A CA 1
ATOM 714 C C . PHE A 1 101 ? -18.700 -3.773 28.326 1.00 89.31 101 PHE A C 1
ATOM 716 O O . PHE A 1 101 ? -17.644 -3.495 27.759 1.00 89.31 101 PHE A O 1
ATOM 723 N N . GLN A 1 102 ? -19.247 -4.985 28.245 1.00 90.31 102 GLN A N 1
ATOM 724 C CA . GLN A 1 102 ? -18.687 -6.032 27.396 1.00 90.31 102 GLN A CA 1
ATOM 725 C C . GLN A 1 102 ? -19.000 -5.751 25.928 1.00 90.31 102 GLN A C 1
ATOM 727 O O . GLN A 1 102 ? -20.085 -5.281 25.590 1.00 90.31 102 GLN A O 1
ATOM 732 N N . ASN A 1 103 ? -18.055 -6.080 25.049 1.00 91.94 103 ASN A N 1
ATOM 733 C CA . ASN A 1 103 ? -18.274 -5.995 23.615 1.00 91.94 103 ASN A CA 1
ATOM 734 C C . ASN A 1 103 ? -19.032 -7.249 23.132 1.00 91.94 103 ASN A C 1
ATOM 736 O O . ASN A 1 103 ? -18.473 -8.350 23.185 1.00 91.94 103 ASN A O 1
ATOM 740 N N . PRO A 1 104 ? -20.272 -7.113 22.633 1.00 89.56 104 PRO A N 1
ATOM 741 C CA . PRO A 1 104 ? -21.091 -8.257 22.243 1.00 89.56 104 PRO A CA 1
ATOM 742 C C . PRO A 1 104 ? -20.484 -9.062 21.086 1.00 89.56 104 PRO A C 1
ATOM 744 O O . PRO A 1 104 ? -20.619 -10.285 21.062 1.00 89.56 104 PRO A O 1
ATOM 747 N N . ALA A 1 105 ? -19.762 -8.417 20.163 1.00 89.00 105 ALA A N 1
ATOM 748 C CA . ALA A 1 105 ? -19.124 -9.104 19.041 1.00 89.00 105 ALA A CA 1
ATOM 749 C C . ALA A 1 105 ? -17.935 -9.974 19.479 1.00 89.00 105 ALA A C 1
ATOM 751 O O . ALA A 1 105 ? -17.703 -11.034 18.899 1.00 89.00 105 ALA A O 1
ATOM 752 N N . LEU A 1 106 ? -17.212 -9.571 20.529 1.00 86.94 106 LEU A N 1
ATOM 753 C CA . LEU A 1 106 ? -16.147 -10.395 21.109 1.00 86.94 106 LEU A CA 1
ATOM 754 C C . LEU A 1 106 ? -16.726 -11.592 21.871 1.00 86.94 106 LEU A C 1
ATOM 756 O O . LEU A 1 106 ? -16.207 -12.698 21.761 1.00 86.94 106 LEU A O 1
ATOM 760 N N . ASN A 1 107 ? -17.838 -11.399 22.580 1.00 77.69 107 ASN A N 1
ATOM 761 C CA . ASN A 1 107 ? -18.504 -12.474 23.314 1.00 77.69 107 ASN A CA 1
ATOM 762 C C . ASN A 1 107 ? -19.072 -13.550 22.374 1.00 77.69 107 ASN A C 1
ATOM 764 O O . ASN A 1 107 ? -18.891 -14.740 22.623 1.00 77.69 107 ASN A O 1
ATOM 768 N N . ALA A 1 108 ? -19.710 -13.144 21.271 1.00 70.31 108 ALA A N 1
ATOM 769 C CA . ALA A 1 108 ? -20.230 -14.070 20.266 1.00 70.31 108 ALA A CA 1
ATOM 770 C C . ALA A 1 108 ? -19.112 -14.876 19.579 1.00 70.31 108 ALA A C 1
ATOM 772 O O . ALA A 1 108 ? -19.282 -16.065 19.321 1.00 70.31 108 ALA A O 1
ATOM 773 N N . ALA A 1 109 ? -17.952 -14.258 19.333 1.00 64.38 109 ALA A N 1
ATOM 774 C CA . ALA A 1 109 ? -16.790 -14.942 18.765 1.00 64.38 109 ALA A CA 1
ATOM 775 C C . ALA A 1 109 ? -16.158 -15.962 19.731 1.00 64.38 109 ALA A C 1
ATOM 777 O O . ALA A 1 109 ? -15.669 -16.997 19.288 1.00 64.38 109 ALA A O 1
ATOM 778 N N . VAL A 1 110 ? -16.182 -15.695 21.043 1.00 61.91 110 VAL A N 1
ATOM 779 C CA . VAL A 1 110 ? -15.715 -16.642 22.073 1.00 61.91 110 VAL A CA 1
ATOM 780 C C . VAL A 1 110 ? -16.693 -17.805 22.253 1.00 61.91 110 VAL A C 1
ATOM 782 O O . VAL A 1 110 ? -16.251 -18.931 22.441 1.00 61.91 110 VAL A O 1
ATOM 785 N N . ALA A 1 111 ? -18.003 -17.560 22.164 1.00 59.66 111 ALA A N 1
ATOM 786 C CA . ALA A 1 111 ? -19.031 -18.597 22.301 1.00 59.66 111 ALA A CA 1
ATOM 787 C C . ALA A 1 111 ? -19.132 -19.547 21.089 1.00 59.66 111 ALA A C 1
ATOM 789 O O . ALA A 1 111 ? -19.692 -20.631 21.211 1.00 59.66 111 ALA A O 1
ATOM 790 N N . ALA A 1 112 ? -18.622 -19.139 19.924 1.00 56.94 112 ALA A N 1
ATOM 791 C CA . ALA A 1 112 ? -18.629 -19.932 18.692 1.00 56.94 112 ALA A CA 1
ATOM 792 C C . ALA A 1 112 ? -17.379 -20.821 18.511 1.00 56.94 112 ALA A C 1
ATOM 794 O O . ALA A 1 112 ? -17.228 -21.443 17.458 1.00 56.94 112 ALA A O 1
ATOM 795 N N . LYS A 1 113 ? -16.477 -20.847 19.498 1.00 50.28 113 LYS A N 1
ATOM 796 C CA . LYS A 1 113 ? -15.250 -21.650 19.515 1.00 50.28 113 LYS A CA 1
ATOM 797 C C . LYS A 1 113 ? -15.407 -22.853 20.437 1.00 50.28 113 LYS A C 1
ATOM 799 O O . LYS A 1 113 ? -14.866 -23.917 20.066 1.00 50.28 113 LYS A O 1
#

Secondary structure (DSSP, 8-state):
-HHHHHHHHHHHHHHT---------SPP---SS-HHHHHHHHHHHHTSTTTT--GGGG-PPP----S-HHHHHHHHHHHHT-TTTT--GGGSGGG-----S--HHHHHHHHT-

pLDDT: mean 81.97, std 13.68, range [50.28, 95.88]